Protein AF-A0A7W7HJD4-F1 (afdb_monomer_lite)

pLDDT: mean 89.68, std 13.96, range [39.72, 98.62]

Sequence (138 aa):
MVTGLVLDGAGFEVLVGGKPVGARRPLGAADVELLQGVAAEYVDAVHSDADDAVFVALGRKLFAWIGGDQVQFRTPLVFEVRTSASPSAAEWAVLRAPWEILGDQHGFLAADELRRFEVVRRLGHRTTRRHSTTSASG

Radius of gyration: 16.38 Å; chains: 1; bounding box: 42×34×59 Å

Organism: NCBI:txid113568

Secondary structure (DSSP, 8-state):
--EEEEEETTEEEEEETTEE-SS-B---HHHHHHHHHHHHHHHHHHHTT--HHHHHHHHHHHHHHHTGGG--PPSS-EEEEE--SS--HHHHHHHHS-GGG-EETTEEGGG-GGG--EEEEE----------------

Foldseek 3Di:
DAAAWEDEPQAIFGDAPNHTQDDGDGLDPVNLVLLVVLLVQVVVCVVVVHDLVSLQVSLASVCVVNPHPSRDHDAQDEHELEYEQDDDSSSVSVLSRPNQQNHHPVGRPVVPVRNVYHYHYYYHDPPPPPDPPPDDDD

Structure (mmCIF, N/CA/C/O backbone):
data_AF-A0A7W7HJD4-F1
#
_entry.id   AF-A0A7W7HJD4-F1
#
loop_
_atom_site.group_PDB
_atom_site.id
_atom_site.type_symbol
_atom_site.label_atom_id
_atom_site.label_alt_id
_atom_site.label_comp_id
_atom_site.label_asym_id
_atom_site.label_entity_id
_atom_site.label_seq_id
_atom_site.pdbx_PDB_ins_code
_atom_site.Cartn_x
_atom_site.Cartn_y
_atom_site.Cartn_z
_atom_site.occupancy
_atom_site.B_iso_or_equiv
_atom_site.auth_seq_id
_atom_site.auth_comp_id
_atom_site.auth_asym_id
_atom_site.auth_atom_id
_atom_site.pdbx_PDB_model_num
ATOM 1 N N . MET A 1 1 ? -0.836 -13.624 14.630 1.00 77.50 1 MET A N 1
ATOM 2 C CA . MET A 1 1 ? -0.663 -12.219 15.075 1.00 77.50 1 MET A CA 1
ATOM 3 C C . MET A 1 1 ? -0.466 -11.372 13.828 1.00 77.50 1 MET A C 1
ATOM 5 O O . MET A 1 1 ? 0.092 -11.901 12.881 1.00 77.50 1 MET A O 1
ATOM 9 N N . VAL A 1 2 ? -0.958 -10.132 13.791 1.00 86.62 2 VAL A N 1
ATOM 10 C CA . VAL A 1 2 ? -1.035 -9.334 12.549 1.00 86.62 2 VAL A CA 1
ATOM 11 C C . VAL A 1 2 ? 0.263 -8.582 12.294 1.00 86.62 2 VAL A C 1
ATOM 13 O O . VAL A 1 2 ? 0.724 -7.868 13.180 1.00 86.62 2 VAL A O 1
ATOM 16 N N . THR A 1 3 ? 0.805 -8.676 11.088 1.00 93.94 3 THR A N 1
ATOM 17 C CA . THR A 1 3 ? 1.812 -7.736 10.590 1.00 93.94 3 THR A CA 1
ATOM 18 C C . THR A 1 3 ? 1.235 -7.065 9.352 1.00 93.94 3 THR A C 1
ATOM 20 O O . THR A 1 3 ? 0.757 -7.772 8.478 1.00 93.94 3 THR A O 1
ATOM 23 N N . GLY A 1 4 ? 1.204 -5.736 9.288 1.00 95.75 4 GLY A N 1
ATOM 24 C CA . GLY A 1 4 ? 0.602 -5.005 8.169 1.00 95.75 4 GLY A CA 1
ATOM 25 C C . GLY A 1 4 ? -0.192 -3.778 8.601 1.00 95.75 4 GLY A C 1
ATOM 26 O O . GLY A 1 4 ? 0.189 -3.100 9.553 1.00 95.75 4 GLY A O 1
ATOM 27 N N . LEU A 1 5 ? -1.283 -3.484 7.899 1.00 96.69 5 LEU A N 1
ATOM 28 C CA . LEU A 1 5 ? -2.098 -2.285 8.073 1.00 96.69 5 LEU A CA 1
ATOM 29 C C . LEU A 1 5 ? -3.467 -2.626 8.661 1.00 96.69 5 LEU A C 1
ATOM 31 O O . LEU A 1 5 ? -4.151 -3.539 8.194 1.00 96.69 5 LEU A O 1
ATOM 35 N N . VAL A 1 6 ? -3.899 -1.847 9.649 1.00 95.88 6 VAL A N 1
ATOM 36 C CA . VAL A 1 6 ? -5.283 -1.856 10.137 1.00 95.88 6 VAL A CA 1
ATOM 37 C C . VAL A 1 6 ? -5.885 -0.479 9.907 1.00 95.88 6 VAL A C 1
ATOM 39 O O . VAL A 1 6 ? -5.359 0.514 10.405 1.00 95.88 6 VAL A O 1
ATOM 42 N N . LEU A 1 7 ? -6.967 -0.442 9.133 1.00 95.00 7 LEU A N 1
ATOM 43 C CA . LEU A 1 7 ? -7.649 0.763 8.678 1.00 95.00 7 LEU A CA 1
ATOM 44 C C . LEU A 1 7 ? -9.011 0.913 9.354 1.00 95.00 7 LEU A C 1
ATOM 46 O O . LEU A 1 7 ? -9.712 -0.077 9.595 1.00 95.00 7 LEU A O 1
ATOM 50 N N . ASP A 1 8 ? -9.402 2.162 9.579 1.00 87.50 8 ASP A N 1
ATOM 51 C CA . ASP A 1 8 ? -10.791 2.547 9.799 1.00 87.50 8 ASP A CA 1
ATOM 52 C C . ASP A 1 8 ? -11.063 3.985 9.341 1.00 87.50 8 ASP A C 1
ATOM 54 O O . ASP A 1 8 ? -10.179 4.682 8.843 1.00 87.50 8 ASP A O 1
ATOM 58 N N . GLY A 1 9 ? -12.294 4.456 9.557 1.00 80.50 9 GLY A N 1
ATOM 59 C CA . GLY A 1 9 ? -12.729 5.795 9.157 1.00 80.50 9 GLY A CA 1
ATOM 60 C C . GLY A 1 9 ? -11.954 6.973 9.771 1.00 80.50 9 GLY A C 1
ATOM 61 O O . GLY A 1 9 ? -12.179 8.101 9.347 1.00 80.50 9 GLY A O 1
ATOM 62 N N . ALA A 1 10 ? -11.064 6.755 10.745 1.00 84.25 10 ALA A N 1
ATOM 63 C CA . ALA A 1 10 ? -10.200 7.785 11.325 1.00 84.25 10 ALA A CA 1
ATOM 64 C C . ALA A 1 10 ? -8.744 7.727 10.824 1.00 84.25 10 ALA A C 1
ATOM 66 O O . ALA A 1 10 ? -7.968 8.636 11.119 1.00 84.25 10 ALA A O 1
ATOM 67 N N . GLY A 1 11 ? -8.338 6.674 10.108 1.00 92.94 11 GLY A N 1
ATOM 68 C CA . GLY A 1 11 ? -6.974 6.524 9.600 1.00 92.94 11 GLY A CA 1
ATOM 69 C C . GLY A 1 11 ? -6.460 5.094 9.695 1.00 92.94 11 GLY A C 1
ATOM 70 O O . GLY A 1 11 ? -7.222 4.142 9.533 1.00 92.94 11 GLY A O 1
ATOM 71 N N . PHE A 1 12 ? -5.166 4.938 9.967 1.00 95.69 12 PHE A N 1
ATOM 72 C CA . PHE A 1 12 ? -4.527 3.630 9.984 1.00 95.69 12 PHE A CA 1
ATOM 73 C C . PHE A 1 12 ? -3.403 3.475 11.005 1.00 95.69 12 PHE A C 1
ATOM 75 O O . PHE A 1 12 ? -2.771 4.439 11.444 1.00 95.69 12 PHE A O 1
ATOM 82 N N . GLU A 1 13 ? -3.135 2.219 11.345 1.00 95.75 13 GLU A N 1
ATOM 83 C CA . GLU A 1 13 ? -2.003 1.789 12.159 1.00 95.75 13 GLU A CA 1
ATOM 84 C C . GLU A 1 13 ? -1.169 0.759 11.401 1.00 95.75 13 GLU A C 1
ATOM 86 O O . GLU A 1 13 ? -1.703 -0.091 10.684 1.00 95.75 13 GLU A O 1
ATOM 91 N N . VAL A 1 14 ? 0.146 0.818 11.606 1.00 96.31 14 VAL A N 1
ATOM 92 C CA . VAL A 1 14 ? 1.090 -0.197 11.139 1.00 96.31 14 VAL A CA 1
ATOM 93 C C . VAL A 1 14 ? 1.370 -1.127 12.307 1.00 96.31 14 VAL A C 1
ATOM 95 O O . VAL A 1 14 ? 1.804 -0.677 13.366 1.00 96.31 14 VAL A O 1
ATOM 98 N N . LEU A 1 15 ? 1.101 -2.417 12.138 1.00 95.12 15 LEU A N 1
ATOM 99 C CA . LEU A 1 15 ? 1.322 -3.430 13.164 1.00 95.12 15 LEU A CA 1
ATOM 100 C C . LEU A 1 15 ? 2.481 -4.347 12.774 1.00 95.12 15 LEU A C 1
ATOM 102 O O . LEU A 1 15 ? 2.582 -4.771 11.625 1.00 95.12 15 LEU A O 1
ATOM 106 N N . VAL A 1 16 ? 3.302 -4.730 13.751 1.00 93.06 16 VAL A N 1
ATOM 107 C CA . VAL A 1 16 ? 4.290 -5.813 13.634 1.00 93.06 16 VAL A CA 1
ATOM 108 C C . VAL A 1 16 ? 4.051 -6.804 14.765 1.00 93.06 16 VAL A C 1
ATOM 110 O O . VAL A 1 16 ? 4.134 -6.459 15.946 1.00 93.06 16 VAL A O 1
ATOM 113 N N . GLY A 1 17 ? 3.700 -8.047 14.425 1.00 91.38 17 GLY A N 1
ATOM 114 C CA . GLY A 1 17 ? 3.369 -9.064 15.429 1.00 91.38 17 GLY A CA 1
ATOM 115 C C . GLY A 1 17 ? 2.207 -8.660 16.352 1.00 91.38 17 GLY A C 1
ATOM 116 O O . GLY A 1 17 ? 2.175 -9.046 17.516 1.00 91.38 17 GLY A O 1
ATOM 117 N N . GLY A 1 18 ? 1.260 -7.868 15.846 1.00 91.06 18 GLY A N 1
ATOM 118 C CA . GLY A 1 18 ? 0.094 -7.353 16.563 1.00 91.06 18 GLY A CA 1
ATOM 119 C C . GLY A 1 18 ? 0.355 -6.104 17.405 1.00 91.06 18 GLY A C 1
ATOM 120 O O . GLY A 1 18 ? -0.563 -5.655 18.086 1.00 91.06 18 GLY A O 1
ATOM 121 N N . LYS A 1 19 ? 1.571 -5.546 17.380 1.00 92.44 19 LYS A N 1
ATOM 122 C CA . LYS A 1 19 ? 1.934 -4.339 18.132 1.00 92.44 19 LYS A CA 1
ATOM 123 C C . LYS A 1 19 ? 2.050 -3.131 17.198 1.00 92.44 19 LYS A C 1
ATOM 125 O O . LYS A 1 19 ? 2.696 -3.279 16.160 1.00 92.44 19 LYS A O 1
ATOM 130 N N . PRO A 1 20 ? 1.480 -1.966 17.552 1.00 93.00 20 PRO A N 1
ATOM 131 C CA . PRO A 1 20 ? 1.658 -0.744 16.777 1.00 93.00 20 PRO A CA 1
ATOM 132 C C . PRO A 1 20 ? 3.125 -0.335 16.674 1.00 93.00 20 PRO A C 1
ATOM 134 O O . PRO A 1 20 ? 3.861 -0.375 17.663 1.00 93.00 20 PRO A O 1
ATOM 137 N N . VAL A 1 21 ? 3.528 0.074 15.476 1.00 92.88 21 VAL A N 1
ATOM 138 C CA . VAL A 1 21 ? 4.803 0.731 15.200 1.00 92.88 21 VAL A CA 1
ATOM 139 C C . VAL A 1 21 ? 4.516 2.212 14.988 1.00 92.88 21 VAL A C 1
ATOM 141 O O . VAL A 1 21 ? 3.947 2.609 13.973 1.00 92.88 21 VAL A O 1
ATOM 144 N N . GLY A 1 22 ? 4.893 3.026 15.972 1.00 89.94 22 GLY A N 1
ATOM 145 C CA . GLY A 1 22 ? 4.599 4.456 15.976 1.00 89.94 22 GLY A CA 1
ATOM 146 C C . GLY A 1 22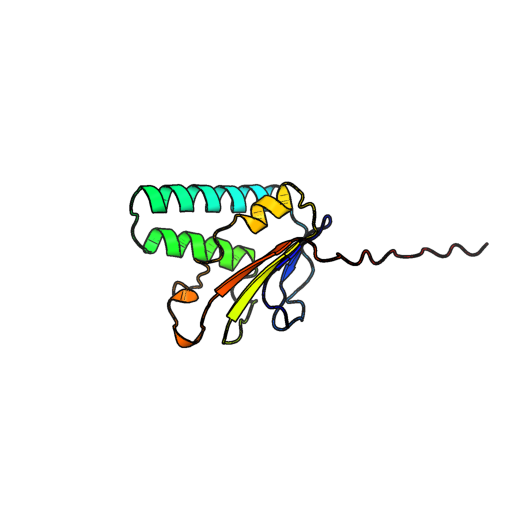 ? 3.142 4.785 16.317 1.00 89.94 22 GLY A C 1
ATOM 147 O O . GLY A 1 22 ? 2.380 3.948 16.804 1.00 89.94 22 GLY A O 1
ATOM 148 N N . ALA A 1 23 ? 2.779 6.050 16.106 1.00 91.12 23 ALA A N 1
ATOM 149 C CA . ALA A 1 23 ? 1.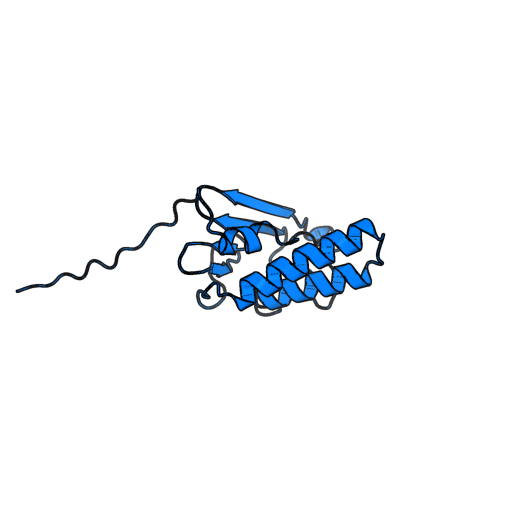427 6.539 16.335 1.00 91.12 23 ALA A CA 1
ATOM 150 C C . ALA A 1 23 ? 0.503 6.196 15.160 1.00 91.12 23 ALA A C 1
ATOM 152 O O . ALA A 1 23 ? 0.936 6.097 14.009 1.00 91.12 23 ALA A O 1
ATOM 153 N N . ARG A 1 24 ? -0.796 6.096 15.453 1.00 93.88 24 ARG A N 1
ATOM 154 C CA . ARG A 1 24 ? -1.841 6.079 14.430 1.00 93.88 24 ARG A CA 1
ATOM 155 C C . ARG A 1 24 ? -1.703 7.300 13.520 1.00 93.88 24 ARG A C 1
ATOM 157 O O . ARG A 1 24 ? -1.538 8.416 14.013 1.00 93.88 24 ARG A O 1
ATOM 164 N N . ARG A 1 25 ? -1.829 7.091 12.210 1.00 95.12 25 ARG A N 1
ATOM 165 C CA . ARG A 1 25 ? -1.765 8.159 11.208 1.00 95.12 25 ARG A CA 1
ATOM 166 C C . ARG A 1 25 ? -3.137 8.403 10.583 1.00 95.12 25 ARG A C 1
ATOM 168 O O . ARG A 1 25 ? -3.846 7.433 10.310 1.00 95.12 25 ARG A O 1
ATOM 175 N N . PRO A 1 26 ? -3.541 9.667 10.370 1.00 95.44 26 PRO A N 1
ATOM 176 C CA . PRO A 1 26 ? -4.718 9.956 9.561 1.00 95.44 26 PRO A CA 1
ATOM 177 C C . PRO A 1 26 ? -4.481 9.474 8.125 1.00 95.44 26 PRO A C 1
ATOM 179 O O . PRO A 1 26 ? -3.342 9.430 7.669 1.00 95.44 26 PRO A O 1
ATOM 182 N N . LEU A 1 27 ? -5.558 9.114 7.427 1.00 94.75 27 LEU A N 1
ATOM 183 C CA . LEU A 1 27 ? -5.511 8.780 6.005 1.00 94.75 27 LEU A CA 1
ATOM 184 C C . LEU A 1 27 ? -6.075 9.967 5.214 1.00 94.75 27 LEU A C 1
ATOM 186 O O . LEU A 1 27 ? -7.292 10.127 5.112 1.00 94.75 27 LEU A O 1
ATOM 190 N N . GLY A 1 28 ? -5.185 10.848 4.756 1.00 95.00 28 GLY A N 1
ATOM 191 C CA . GLY A 1 28 ? -5.532 12.118 4.121 1.00 95.00 28 GLY A CA 1
ATOM 192 C C . GLY A 1 28 ? -5.592 12.053 2.594 1.00 95.00 28 GLY A C 1
ATOM 193 O O . GLY A 1 28 ? -5.255 11.048 1.975 1.00 95.00 28 GLY A O 1
ATOM 194 N N . ALA A 1 29 ? -5.989 13.164 1.967 1.00 96.06 29 ALA A N 1
ATOM 195 C CA . ALA A 1 29 ? -6.103 13.256 0.508 1.00 96.06 29 ALA A CA 1
ATOM 196 C C . ALA A 1 29 ? -4.772 12.985 -0.218 1.00 96.06 29 ALA A C 1
ATOM 198 O O . ALA A 1 29 ? -4.766 12.267 -1.211 1.00 96.06 29 ALA A O 1
ATOM 199 N N . ALA A 1 30 ? -3.652 13.487 0.314 1.00 96.62 30 ALA A N 1
ATOM 200 C CA . ALA A 1 30 ? -2.324 13.250 -0.257 1.00 96.62 30 ALA A CA 1
ATOM 201 C C . ALA A 1 30 ? -1.915 11.766 -0.205 1.00 96.62 30 ALA A C 1
ATOM 203 O O . ALA A 1 30 ? -1.286 11.269 -1.135 1.00 96.62 30 ALA A O 1
ATOM 204 N N . ASP A 1 31 ? -2.307 11.040 0.849 1.00 97.50 31 ASP A N 1
ATOM 205 C CA . ASP A 1 31 ? -2.076 9.594 0.934 1.00 97.50 31 ASP A CA 1
ATOM 206 C C . ASP A 1 31 ? -2.881 8.855 -0.135 1.00 97.50 31 ASP A C 1
ATOM 208 O O . ASP A 1 31 ? -2.367 7.965 -0.807 1.00 97.50 31 ASP A O 1
ATOM 212 N N . VAL A 1 32 ? -4.147 9.242 -0.314 1.00 97.75 32 VAL A N 1
ATOM 213 C CA . VAL A 1 32 ? -5.030 8.654 -1.327 1.00 97.75 32 VAL A CA 1
ATOM 214 C C . VAL A 1 32 ? -4.489 8.899 -2.732 1.00 97.75 32 VAL A C 1
ATOM 216 O O . VAL A 1 32 ? -4.422 7.955 -3.515 1.00 97.75 32 VAL A O 1
ATOM 219 N N . GLU A 1 33 ? -4.075 10.129 -3.033 1.00 98.38 33 GLU A N 1
ATOM 220 C CA . GLU A 1 33 ? -3.481 10.499 -4.320 1.00 98.38 33 GLU A CA 1
ATOM 221 C C . GLU A 1 33 ? -2.208 9.693 -4.597 1.00 98.38 33 GLU A C 1
ATOM 223 O O . GLU A 1 33 ? -2.087 9.086 -5.660 1.00 98.38 33 GLU A O 1
ATOM 228 N N . LEU A 1 34 ? -1.305 9.596 -3.616 1.00 98.44 34 LEU A N 1
ATOM 229 C CA . LEU A 1 34 ? -0.088 8.795 -3.733 1.00 98.44 34 LEU A CA 1
ATOM 230 C C . LEU A 1 34 ? -0.405 7.324 -4.012 1.00 98.44 34 LEU A C 1
ATOM 232 O O . LEU A 1 34 ? 0.165 6.735 -4.928 1.00 98.44 34 LEU A O 1
ATOM 236 N N . LEU A 1 35 ? -1.306 6.716 -3.238 1.00 98.62 35 LEU A N 1
ATOM 237 C CA . LEU A 1 35 ? -1.623 5.290 -3.359 1.00 98.62 35 LEU A CA 1
ATOM 238 C C . LEU A 1 35 ? -2.332 4.969 -4.679 1.00 98.62 35 LEU A C 1
ATOM 240 O O . LEU A 1 35 ? -2.052 3.938 -5.291 1.00 98.62 35 LEU A O 1
ATOM 244 N N . GLN A 1 36 ? -3.220 5.852 -5.140 1.00 98.50 36 GLN A N 1
ATOM 245 C CA . GLN A 1 36 ? -3.863 5.724 -6.448 1.00 98.50 36 GLN A CA 1
ATOM 246 C C . GLN A 1 36 ? -2.863 5.912 -7.590 1.00 98.50 36 GLN A C 1
ATOM 248 O O . GLN A 1 36 ? -2.891 5.130 -8.538 1.00 98.50 36 GLN A O 1
ATOM 253 N N . GLY A 1 37 ? -1.960 6.890 -7.477 1.00 98.50 37 GLY A N 1
ATOM 254 C CA . GLY A 1 37 ? -0.886 7.118 -8.441 1.00 98.50 37 GLY A CA 1
ATOM 255 C C . GLY A 1 37 ? 0.035 5.907 -8.560 1.00 98.50 37 GLY A C 1
ATOM 256 O O . GLY A 1 37 ? 0.247 5.406 -9.657 1.00 98.50 37 GLY A O 1
ATOM 257 N N . VAL A 1 38 ? 0.484 5.347 -7.432 1.00 98.62 38 VAL A N 1
ATOM 258 C CA . VAL A 1 38 ? 1.296 4.120 -7.426 1.00 98.62 38 VAL A CA 1
ATOM 259 C C . VAL A 1 38 ? 0.547 2.940 -8.047 1.00 98.62 38 VAL A C 1
ATOM 261 O O . VAL A 1 38 ? 1.143 2.175 -8.799 1.00 98.62 38 VAL A O 1
ATOM 264 N N . ALA A 1 39 ? -0.746 2.773 -7.755 1.00 98.56 39 ALA A N 1
ATOM 265 C CA . ALA A 1 39 ? -1.535 1.693 -8.343 1.00 98.56 39 ALA A CA 1
ATOM 266 C C . ALA A 1 39 ? -1.684 1.845 -9.868 1.00 98.56 39 ALA A C 1
ATOM 268 O O . ALA A 1 39 ? -1.581 0.851 -10.582 1.00 98.56 39 ALA A O 1
ATOM 269 N N . ALA A 1 40 ? -1.888 3.066 -10.368 1.00 98.50 40 ALA A N 1
ATOM 270 C CA . ALA A 1 40 ? -1.928 3.347 -11.801 1.00 98.50 40 ALA A CA 1
ATOM 271 C C . ALA A 1 40 ? -0.563 3.111 -12.469 1.00 98.50 40 ALA A C 1
ATOM 273 O O . ALA A 1 40 ? -0.486 2.341 -13.421 1.00 98.50 40 ALA A O 1
ATOM 274 N N . GLU A 1 41 ? 0.517 3.675 -11.913 1.00 98.50 41 GLU A N 1
ATOM 275 C CA . GLU A 1 41 ? 1.888 3.479 -12.413 1.00 98.50 41 GLU A CA 1
ATOM 276 C C . GLU A 1 41 ? 2.269 1.989 -12.450 1.00 98.50 41 GLU A C 1
ATOM 278 O O . GLU A 1 41 ? 2.915 1.537 -13.392 1.00 98.50 41 GLU A O 1
ATOM 283 N N . TYR A 1 42 ? 1.843 1.203 -11.454 1.00 98.56 42 TYR A N 1
ATOM 284 C CA . TYR A 1 42 ? 2.045 -0.247 -11.437 1.00 98.56 42 TYR A CA 1
ATOM 285 C C . TYR A 1 42 ? 1.320 -0.944 -12.589 1.00 98.56 42 TYR A C 1
ATOM 287 O O . TYR A 1 42 ? 1.906 -1.783 -13.268 1.00 98.56 42 TYR A O 1
ATOM 295 N N . VAL A 1 43 ? 0.051 -0.602 -12.820 1.00 98.38 43 VAL A N 1
ATOM 296 C CA . VAL A 1 43 ? -0.737 -1.179 -13.914 1.00 98.38 43 VAL A CA 1
ATOM 297 C C . VAL A 1 43 ? -0.094 -0.853 -15.261 1.00 98.38 43 VAL A C 1
ATOM 299 O O . VAL A 1 43 ? 0.048 -1.753 -16.086 1.00 98.38 43 VAL A O 1
ATOM 302 N N . ASP A 1 44 ? 0.340 0.386 -15.477 1.00 98.50 44 ASP A N 1
ATOM 303 C CA . ASP A 1 44 ? 1.003 0.792 -16.719 1.00 98.50 44 ASP A CA 1
ATOM 304 C C . ASP A 1 44 ? 2.341 0.063 -16.912 1.00 98.50 44 ASP A C 1
ATOM 306 O O . ASP A 1 44 ? 2.623 -0.436 -18.004 1.00 98.50 44 ASP A O 1
ATOM 310 N N . ALA A 1 45 ? 3.137 -0.070 -15.847 1.00 98.38 45 ALA A N 1
ATOM 311 C CA . ALA A 1 45 ? 4.392 -0.821 -15.856 1.00 98.38 45 ALA A CA 1
ATOM 312 C C . ALA A 1 45 ? 4.181 -2.298 -16.231 1.00 98.38 45 ALA A C 1
ATOM 314 O O . ALA A 1 45 ? 4.923 -2.835 -17.049 1.00 98.38 45 ALA A O 1
ATOM 315 N N . VAL A 1 46 ? 3.134 -2.944 -15.701 1.00 97.88 46 VAL A N 1
ATOM 316 C CA . VAL A 1 46 ? 2.782 -4.328 -16.068 1.00 97.88 46 VAL A CA 1
ATOM 317 C C . VAL A 1 46 ? 2.382 -4.423 -17.539 1.00 97.88 46 VAL A C 1
ATOM 319 O O . VAL A 1 46 ? 2.838 -5.319 -18.242 1.00 97.88 46 VAL A O 1
ATOM 322 N N . HIS A 1 47 ? 1.543 -3.508 -18.028 1.00 98.25 47 HIS A N 1
ATOM 323 C CA . HIS A 1 47 ? 1.084 -3.540 -19.421 1.00 98.25 47 HIS A CA 1
ATOM 324 C C . HIS A 1 47 ? 2.188 -3.237 -20.438 1.00 98.25 47 HIS A C 1
ATOM 326 O O . HIS A 1 47 ? 2.071 -3.639 -21.595 1.00 98.25 47 HIS A O 1
ATOM 332 N N . SER A 1 48 ? 3.227 -2.514 -20.024 1.00 97.75 48 SER A N 1
ATOM 333 C CA . SER A 1 48 ? 4.362 -2.148 -20.872 1.00 97.75 48 SER A CA 1
ATOM 334 C C . SER A 1 48 ? 5.559 -3.091 -20.755 1.00 97.75 48 SER A C 1
ATOM 336 O O . SER A 1 48 ? 6.547 -2.851 -21.443 1.00 97.75 48 SER A O 1
ATOM 338 N N . ASP A 1 49 ? 5.464 -4.150 -19.939 1.00 97.06 49 ASP A N 1
ATOM 339 C CA . ASP A 1 49 ? 6.576 -5.067 -19.641 1.00 97.06 49 ASP A CA 1
ATOM 340 C C . ASP A 1 49 ? 7.828 -4.307 -19.169 1.00 97.06 49 ASP A C 1
ATOM 342 O O . ASP A 1 49 ? 8.935 -4.483 -19.673 1.00 97.06 49 ASP A O 1
ATOM 346 N N . ALA A 1 50 ? 7.623 -3.366 -18.244 1.00 97.75 50 ALA A N 1
ATOM 347 C CA . ALA A 1 50 ? 8.696 -2.525 -17.737 1.00 97.75 50 ALA A CA 1
ATOM 348 C C . ALA A 1 50 ? 9.731 -3.332 -16.936 1.00 97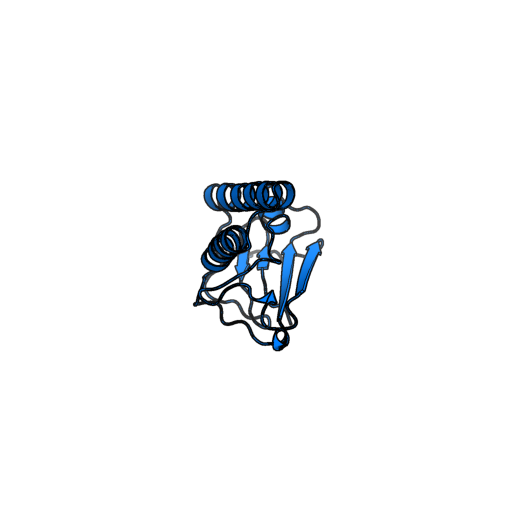.75 50 ALA A C 1
ATOM 350 O O . ALA A 1 50 ? 9.400 -4.298 -16.252 1.00 97.75 50 ALA A O 1
ATOM 351 N N . ASP A 1 51 ? 10.979 -2.865 -16.940 1.00 97.00 51 ASP A N 1
ATOM 352 C CA . ASP A 1 51 ? 12.049 -3.485 -16.160 1.00 97.00 51 ASP A CA 1
ATOM 353 C C . ASP A 1 51 ? 11.777 -3.433 -14.643 1.00 97.00 51 ASP A C 1
ATOM 355 O O . ASP A 1 51 ? 11.196 -2.475 -14.115 1.00 97.00 51 ASP A O 1
ATOM 359 N N . ASP A 1 52 ? 12.336 -4.401 -13.908 1.00 96.06 52 ASP A N 1
ATOM 360 C CA . ASP A 1 52 ? 12.248 -4.522 -12.442 1.00 96.06 52 ASP A CA 1
ATOM 361 C C . ASP A 1 52 ? 12.558 -3.222 -11.686 1.00 96.06 52 ASP A C 1
ATOM 363 O O . ASP A 1 52 ? 11.991 -2.961 -10.623 1.00 96.06 52 ASP A O 1
ATOM 367 N N . ALA A 1 53 ? 13.438 -2.371 -12.223 1.00 96.31 53 ALA A N 1
ATOM 368 C CA . ALA A 1 53 ? 13.803 -1.096 -11.612 1.00 96.31 53 ALA A CA 1
ATOM 369 C C . ALA A 1 53 ? 12.592 -0.168 -11.391 1.00 96.31 53 ALA A C 1
ATOM 371 O O . ALA A 1 53 ? 12.540 0.537 -10.377 1.00 96.31 53 ALA A O 1
ATOM 372 N N . VAL A 1 54 ? 11.607 -0.193 -12.296 1.00 97.81 54 VAL A N 1
ATOM 373 C CA . VAL A 1 54 ? 10.364 0.584 -12.170 1.00 97.81 54 VAL A CA 1
ATOM 374 C C . VAL A 1 54 ? 9.551 0.068 -10.987 1.00 97.81 54 VAL A C 1
ATOM 376 O O . VAL A 1 54 ? 9.171 0.836 -10.100 1.00 97.81 54 VAL A O 1
ATOM 379 N N . PHE A 1 55 ? 9.359 -1.246 -10.911 1.00 98.25 55 PHE A N 1
ATOM 380 C CA . PHE A 1 55 ? 8.638 -1.889 -9.819 1.00 98.25 55 PHE A CA 1
ATOM 381 C C . PHE A 1 55 ? 9.336 -1.691 -8.466 1.00 98.25 55 PHE A C 1
ATOM 383 O O . PHE A 1 55 ? 8.668 -1.392 -7.477 1.00 98.25 55 PHE A O 1
ATOM 390 N N . VAL A 1 56 ? 10.671 -1.767 -8.403 1.00 97.94 56 VAL A N 1
ATOM 391 C CA . VAL A 1 56 ? 11.437 -1.480 -7.175 1.00 97.94 56 VAL A CA 1
ATOM 392 C C . VAL A 1 56 ? 11.218 -0.037 -6.721 1.00 97.94 56 VAL A C 1
ATOM 394 O O . VAL A 1 56 ? 11.051 0.215 -5.525 1.00 97.94 56 VAL A O 1
ATOM 397 N N . ALA A 1 57 ? 11.185 0.925 -7.647 1.00 98.00 57 ALA A N 1
ATOM 398 C CA . ALA A 1 57 ? 10.922 2.319 -7.306 1.00 98.00 57 ALA A CA 1
ATOM 399 C C . ALA A 1 57 ? 9.518 2.504 -6.700 1.00 98.00 57 ALA A C 1
ATOM 401 O O . ALA A 1 57 ? 9.378 3.173 -5.674 1.00 98.00 57 ALA A O 1
ATOM 402 N N . LEU A 1 58 ? 8.494 1.867 -7.274 1.00 98.44 58 LEU A N 1
ATOM 403 C CA . LEU A 1 58 ? 7.131 1.862 -6.727 1.00 98.44 58 LEU A CA 1
ATOM 404 C C . LEU A 1 58 ? 7.064 1.183 -5.351 1.00 98.44 58 LEU A C 1
ATOM 406 O O . LEU A 1 58 ? 6.473 1.721 -4.412 1.00 98.44 58 LEU A O 1
ATOM 410 N N . GLY A 1 59 ? 7.740 0.045 -5.202 1.00 98.06 59 GLY A N 1
ATOM 411 C CA . GLY A 1 59 ? 7.867 -0.684 -3.945 1.00 98.06 59 GLY A CA 1
ATOM 412 C C . GLY A 1 59 ? 8.453 0.158 -2.820 1.00 98.06 59 GLY A C 1
ATOM 413 O O . GLY A 1 59 ? 7.937 0.154 -1.701 1.00 98.06 59 GLY A O 1
ATOM 414 N N . ARG A 1 60 ? 9.483 0.950 -3.136 1.00 97.88 60 ARG A N 1
ATOM 415 C CA . ARG A 1 60 ? 10.114 1.890 -2.202 1.00 97.88 60 ARG A CA 1
ATOM 416 C C . ARG A 1 60 ? 9.204 3.053 -1.832 1.00 97.88 60 ARG A C 1
ATOM 418 O O . ARG A 1 60 ? 9.194 3.441 -0.665 1.00 97.88 60 ARG A O 1
ATOM 425 N N . LYS A 1 61 ? 8.408 3.582 -2.774 1.00 98.19 61 LYS A N 1
ATOM 426 C CA . LYS A 1 61 ? 7.372 4.589 -2.461 1.00 98.19 61 LYS A CA 1
ATOM 427 C C . LYS A 1 61 ? 6.401 4.038 -1.404 1.00 98.19 61 LYS A C 1
ATOM 429 O O . LYS A 1 61 ? 6.130 4.714 -0.412 1.00 98.19 61 LYS A O 1
ATOM 434 N N . LEU A 1 62 ? 5.940 2.794 -1.567 1.00 98.38 62 LEU A N 1
ATOM 435 C CA . LEU A 1 62 ? 5.042 2.132 -0.611 1.00 98.38 62 LEU A CA 1
ATOM 436 C C . LEU A 1 62 ? 5.723 1.840 0.732 1.00 98.38 62 LEU A C 1
ATOM 438 O O . LEU A 1 62 ? 5.127 2.073 1.784 1.00 98.38 62 LEU A O 1
ATOM 442 N N . PHE A 1 63 ? 6.971 1.368 0.711 1.00 96.94 63 PHE A N 1
ATOM 443 C CA . PHE A 1 63 ? 7.738 1.080 1.923 1.00 96.94 63 PHE A CA 1
ATOM 444 C C . PHE A 1 63 ? 7.984 2.348 2.747 1.00 96.94 63 PHE A C 1
ATOM 446 O O . PHE A 1 63 ? 7.735 2.367 3.952 1.00 96.94 63 PHE A O 1
ATOM 453 N N . ALA A 1 64 ? 8.370 3.447 2.097 1.00 96.44 64 ALA A N 1
ATOM 454 C CA . ALA A 1 64 ? 8.483 4.749 2.743 1.00 96.44 64 ALA A CA 1
ATOM 455 C C . ALA A 1 64 ? 7.134 5.209 3.319 1.00 96.44 64 ALA A C 1
ATOM 457 O O . ALA A 1 64 ? 7.073 5.648 4.470 1.00 96.44 64 ALA A O 1
ATOM 458 N N . TRP A 1 65 ? 6.039 5.040 2.567 1.00 96.94 65 TRP A N 1
ATOM 459 C CA . TRP A 1 65 ? 4.702 5.424 3.021 1.00 96.94 65 TRP A CA 1
ATOM 460 C C . TRP A 1 65 ? 4.279 4.689 4.299 1.00 96.94 65 TRP A C 1
ATOM 462 O O . TRP A 1 65 ? 3.724 5.315 5.201 1.00 96.94 65 TRP A O 1
ATOM 472 N N . ILE A 1 66 ? 4.593 3.399 4.465 1.00 95.19 66 ILE A N 1
ATOM 473 C CA . ILE A 1 66 ? 4.270 2.658 5.701 1.00 95.19 66 ILE A CA 1
ATOM 474 C C . ILE A 1 66 ? 5.202 2.971 6.887 1.00 95.19 66 ILE A C 1
ATOM 476 O O . ILE A 1 66 ? 4.915 2.533 7.995 1.00 95.19 66 ILE A O 1
ATOM 480 N N . GLY A 1 67 ? 6.253 3.772 6.706 1.00 92.50 67 GLY A N 1
ATOM 481 C CA . GLY A 1 67 ? 7.180 4.175 7.774 1.00 92.50 67 GLY A CA 1
ATOM 482 C C . GLY A 1 67 ? 8.641 3.798 7.523 1.00 92.50 67 GLY A C 1
ATOM 483 O O . GLY A 1 67 ? 9.495 4.112 8.353 1.00 92.50 67 GLY A O 1
ATOM 484 N N . GLY A 1 68 ? 8.935 3.155 6.391 1.00 91.44 68 GLY A N 1
ATOM 485 C CA . GLY A 1 68 ? 10.287 2.800 5.973 1.00 91.44 68 GLY A CA 1
ATOM 486 C C . GLY A 1 68 ? 11.015 1.945 7.009 1.00 91.44 68 GLY A C 1
ATOM 487 O O . GLY A 1 68 ? 10.434 1.046 7.616 1.00 91.44 68 GLY A O 1
ATOM 488 N N . ASP A 1 69 ? 12.277 2.287 7.264 1.00 86.25 69 ASP A N 1
ATOM 489 C CA . ASP A 1 69 ? 13.180 1.535 8.149 1.00 86.25 69 ASP A CA 1
ATOM 490 C C . ASP A 1 69 ? 12.746 1.498 9.623 1.00 86.25 69 ASP A C 1
ATOM 492 O O . ASP A 1 69 ? 13.272 0.713 10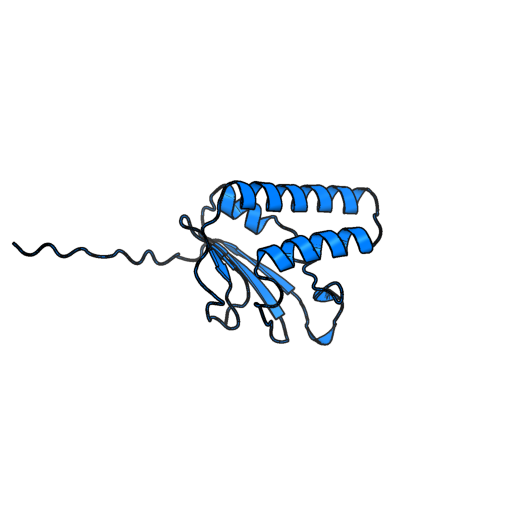.413 1.00 86.25 69 ASP A O 1
ATOM 496 N N . GLN A 1 70 ? 11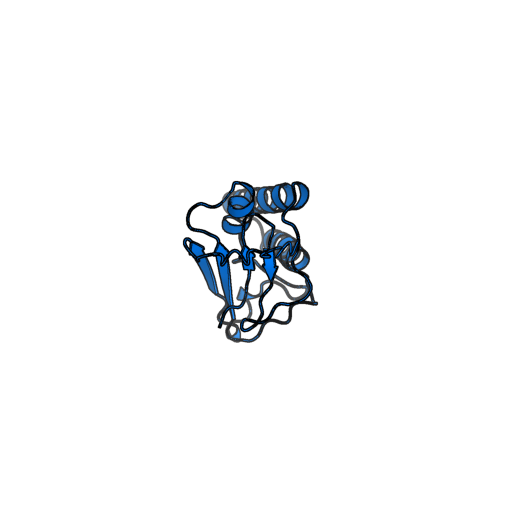.764 2.317 10.016 1.00 84.62 70 GLN A N 1
ATOM 497 C CA . GLN A 1 70 ? 11.159 2.225 11.347 1.00 84.62 70 GLN A CA 1
ATOM 498 C C . GLN A 1 70 ? 10.335 0.937 11.512 1.00 84.62 70 GLN A C 1
ATOM 500 O O . GLN A 1 70 ? 10.070 0.504 12.635 1.00 84.62 70 GLN A O 1
ATOM 505 N N . VAL A 1 71 ? 9.931 0.307 10.404 1.00 85.88 71 VAL A N 1
ATOM 506 C CA . VAL A 1 71 ? 9.127 -0.914 10.392 1.00 85.88 71 VAL A CA 1
ATOM 507 C C . VAL A 1 71 ? 10.030 -2.129 10.195 1.00 85.88 71 VAL A C 1
ATOM 509 O O . VAL A 1 71 ? 10.380 -2.512 9.083 1.00 85.88 71 VAL A O 1
ATOM 512 N N . GLN A 1 72 ? 10.379 -2.786 11.298 1.00 87.19 72 GLN A N 1
ATOM 513 C CA . GLN A 1 72 ? 11.179 -4.010 11.257 1.00 87.19 72 GLN A CA 1
ATOM 514 C C . GLN A 1 72 ? 10.287 -5.244 11.132 1.00 87.19 72 GLN A C 1
ATOM 516 O O . GLN A 1 72 ? 9.742 -5.751 12.117 1.00 87.19 72 GLN A O 1
ATOM 521 N N . PHE A 1 73 ? 10.142 -5.746 9.909 1.00 86.75 73 PHE A N 1
ATOM 522 C CA . PHE A 1 73 ? 9.411 -6.982 9.663 1.00 86.75 73 PHE A CA 1
ATOM 523 C C . PHE A 1 73 ? 10.174 -8.212 10.156 1.00 86.75 73 PHE A C 1
ATOM 525 O O . PHE A 1 73 ? 11.398 -8.293 10.088 1.00 86.75 73 PHE A O 1
ATOM 532 N N . ARG A 1 74 ? 9.417 -9.198 10.641 1.00 84.94 74 ARG A N 1
ATOM 533 C CA . ARG A 1 74 ? 9.936 -10.516 11.014 1.00 84.94 74 ARG A CA 1
ATOM 534 C C . ARG A 1 74 ? 9.643 -11.517 9.907 1.00 84.94 74 ARG A C 1
ATOM 536 O O . ARG A 1 74 ? 8.645 -11.375 9.207 1.00 84.94 74 ARG A O 1
ATOM 543 N N . THR A 1 75 ? 10.486 -12.535 9.798 1.00 84.19 75 THR A N 1
ATOM 544 C CA . THR A 1 75 ? 10.294 -13.664 8.888 1.00 84.19 75 THR A CA 1
ATOM 545 C C . THR A 1 75 ? 9.654 -14.851 9.626 1.00 84.19 75 THR A C 1
ATOM 547 O O . THR A 1 75 ? 9.988 -15.087 10.793 1.00 84.19 75 THR A O 1
ATOM 550 N N . PRO A 1 76 ? 8.726 -15.602 8.997 1.00 86.38 76 PRO A N 1
ATOM 551 C CA . PRO A 1 76 ? 8.072 -15.309 7.716 1.00 86.38 76 PRO A CA 1
ATOM 552 C C . PRO A 1 76 ? 7.106 -14.111 7.806 1.00 86.38 76 PRO A C 1
ATOM 554 O O . PRO A 1 76 ? 6.572 -13.818 8.880 1.00 86.38 76 PRO A O 1
ATOM 557 N N . LEU A 1 77 ? 6.870 -13.430 6.681 1.00 91.69 77 LEU A N 1
ATOM 558 C CA . LEU A 1 77 ? 6.091 -12.193 6.608 1.00 91.69 77 LEU A CA 1
ATOM 559 C C . LEU A 1 77 ? 4.792 -12.378 5.816 1.00 91.69 77 LEU A C 1
ATOM 561 O O . LEU A 1 77 ? 4.782 -12.304 4.594 1.00 91.69 77 LEU A O 1
ATOM 565 N N . VAL A 1 78 ? 3.676 -12.502 6.534 1.00 94.94 78 VAL A N 1
ATOM 566 C CA . VAL A 1 78 ? 2.341 -12.279 5.963 1.00 94.94 78 VAL A CA 1
ATOM 567 C C . VAL A 1 78 ? 1.941 -10.838 6.265 1.00 94.94 78 VAL A C 1
ATOM 569 O O . VAL A 1 78 ? 1.722 -10.489 7.427 1.00 94.94 78 VAL A O 1
ATOM 572 N N . PHE A 1 79 ? 1.883 -10.000 5.234 1.00 96.50 79 PHE A N 1
ATOM 573 C CA . PHE A 1 79 ? 1.487 -8.602 5.316 1.00 96.50 79 PHE A CA 1
ATOM 574 C C . PHE A 1 79 ? -0.015 -8.460 5.085 1.00 96.50 79 PHE A C 1
ATOM 576 O O . PHE A 1 79 ? -0.534 -8.610 3.980 1.00 96.50 79 PHE A O 1
ATOM 583 N N . GLU A 1 80 ? -0.737 -8.191 6.162 1.00 96.50 80 GLU A N 1
ATOM 584 C CA . GLU A 1 80 ? -2.187 -8.104 6.154 1.00 96.50 80 GLU A CA 1
ATOM 585 C C . GLU A 1 80 ? -2.665 -6.655 6.046 1.00 96.50 80 GLU A C 1
ATOM 587 O O . GLU A 1 80 ? -2.336 -5.834 6.895 1.00 96.50 80 GLU A O 1
ATOM 592 N N . VAL A 1 81 ? -3.522 -6.353 5.073 1.00 97.38 81 VAL A N 1
ATOM 593 C CA . VAL A 1 81 ? -4.245 -5.078 4.974 1.00 97.38 81 VAL A CA 1
ATOM 594 C C . VAL A 1 81 ? -5.694 -5.314 5.377 1.00 97.38 81 VAL A C 1
ATOM 596 O O . VAL A 1 81 ? -6.443 -6.011 4.687 1.00 97.38 81 VAL A O 1
ATOM 599 N N . ARG A 1 82 ? -6.089 -4.774 6.532 1.00 95.94 82 ARG A N 1
ATOM 600 C CA . ARG A 1 82 ? -7.395 -5.014 7.154 1.00 95.94 82 ARG A CA 1
ATOM 601 C C . ARG A 1 82 ? -8.224 -3.740 7.215 1.00 95.94 82 ARG A C 1
ATOM 603 O O . ARG A 1 82 ? -7.720 -2.704 7.628 1.00 95.94 82 ARG A O 1
ATOM 610 N N . THR A 1 83 ? -9.509 -3.840 6.906 1.00 94.81 83 THR A N 1
ATOM 611 C CA . THR A 1 83 ? -10.479 -2.741 7.056 1.00 94.81 83 THR A CA 1
ATOM 612 C C . THR A 1 83 ? -11.862 -3.286 7.439 1.00 94.81 83 THR A C 1
ATOM 614 O O . THR A 1 83 ? -12.059 -4.496 7.618 1.00 94.81 83 THR A O 1
ATOM 617 N N . SER A 1 84 ? -12.818 -2.377 7.613 1.00 90.56 84 SER A N 1
ATOM 618 C CA . SER A 1 84 ? -14.226 -2.668 7.853 1.00 90.56 84 SER A CA 1
ATOM 619 C C . SER A 1 84 ? -14.881 -3.430 6.684 1.00 90.56 84 SER A C 1
ATOM 621 O O . SER A 1 84 ? -14.268 -3.709 5.655 1.00 90.56 84 SER A O 1
ATOM 623 N N . ALA A 1 85 ? -16.144 -3.838 6.849 1.00 90.56 85 ALA A N 1
ATOM 624 C CA . ALA A 1 85 ? -16.899 -4.528 5.792 1.00 90.56 85 ALA A CA 1
ATOM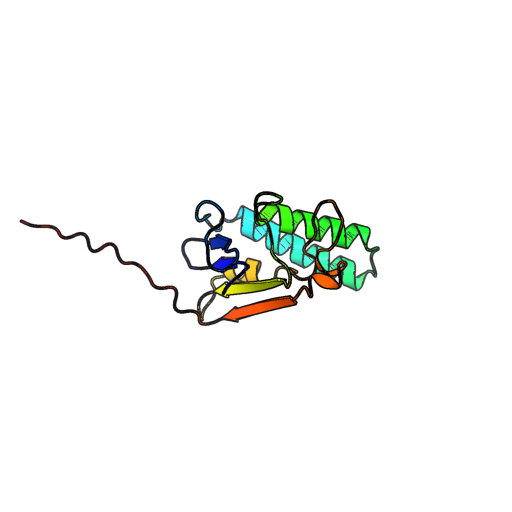 625 C C . ALA A 1 85 ? -17.273 -3.610 4.615 1.00 90.56 85 ALA A C 1
ATOM 627 O O . ALA A 1 85 ? -17.514 -4.101 3.516 1.00 90.56 85 ALA A O 1
ATOM 628 N N . SER A 1 86 ? -17.305 -2.297 4.851 1.00 91.56 86 SER A N 1
ATOM 629 C CA . SER A 1 86 ? -17.717 -1.286 3.878 1.00 91.56 86 SER A CA 1
ATOM 630 C C . SER A 1 86 ? -16.639 -0.205 3.799 1.00 91.56 86 SER A C 1
ATOM 632 O O . SER A 1 86 ? -16.797 0.844 4.428 1.00 91.56 86 SER A O 1
ATOM 634 N N . PRO A 1 87 ? -15.527 -0.456 3.081 1.00 93.56 87 PRO A N 1
ATOM 635 C CA . PRO A 1 87 ? -14.413 0.480 3.030 1.00 93.56 87 PRO A CA 1
ATOM 636 C C . PRO A 1 87 ? -14.828 1.801 2.379 1.00 93.56 87 PRO A C 1
ATOM 638 O O . PRO A 1 87 ? -15.516 1.825 1.353 1.00 93.56 87 PRO A O 1
ATOM 641 N N . SER A 1 88 ? -14.372 2.903 2.961 1.00 93.31 88 SER A N 1
ATOM 642 C CA . SER A 1 88 ? -14.404 4.231 2.353 1.00 93.31 88 SER A CA 1
ATOM 643 C C . SER A 1 88 ? -13.532 4.296 1.093 1.00 93.31 88 SER A C 1
ATOM 645 O O . SER A 1 88 ? -12.703 3.422 0.837 1.00 93.31 88 SER A O 1
ATOM 647 N N . ALA A 1 89 ? -13.676 5.362 0.300 1.00 94.06 89 ALA A N 1
ATOM 648 C CA . ALA A 1 89 ? -12.840 5.573 -0.886 1.00 94.06 89 ALA A CA 1
ATOM 649 C C . ALA A 1 89 ? -11.336 5.607 -0.551 1.00 94.06 89 ALA A C 1
ATOM 651 O O . ALA A 1 89 ? -10.522 5.069 -1.301 1.00 94.06 89 ALA A O 1
ATOM 652 N N . ALA A 1 90 ? -10.976 6.184 0.599 1.00 95.75 90 ALA A N 1
ATOM 653 C CA . ALA A 1 90 ? -9.597 6.224 1.064 1.00 95.75 90 ALA A CA 1
ATOM 654 C C . ALA A 1 90 ? -9.084 4.824 1.442 1.00 95.75 90 ALA A C 1
ATOM 656 O O . ALA A 1 90 ? -8.005 4.418 1.016 1.00 95.75 90 ALA A O 1
ATOM 657 N N . GLU A 1 91 ? -9.883 4.036 2.164 1.00 96.12 91 GLU A N 1
ATOM 658 C CA . GLU A 1 91 ? -9.526 2.650 2.496 1.00 96.12 91 GLU A CA 1
ATOM 659 C C . GLU A 1 91 ? -9.428 1.767 1.245 1.00 96.12 91 GLU A C 1
ATOM 661 O O . GLU A 1 91 ? -8.569 0.888 1.177 1.00 96.12 91 GLU A O 1
ATOM 666 N N . TRP A 1 92 ? -10.244 2.029 0.219 1.00 96.50 92 TRP A N 1
ATOM 667 C CA . TRP A 1 92 ? -10.109 1.374 -1.081 1.00 96.50 92 TRP A CA 1
ATOM 668 C C . TRP A 1 92 ? -8.787 1.690 -1.776 1.00 96.50 92 TRP A C 1
ATOM 670 O O . TRP A 1 92 ? -8.226 0.791 -2.401 1.00 96.50 92 TRP A O 1
ATOM 680 N N . ALA A 1 93 ? -8.271 2.917 -1.664 1.00 97.44 93 ALA A N 1
ATOM 681 C CA . ALA A 1 93 ? -6.959 3.261 -2.212 1.00 97.44 93 ALA A CA 1
ATOM 682 C C . ALA A 1 93 ? -5.849 2.434 -1.546 1.00 97.44 93 ALA A C 1
ATOM 684 O O . ALA A 1 93 ? -5.024 1.843 -2.238 1.00 97.44 93 ALA A O 1
ATOM 685 N N . VAL A 1 94 ? -5.893 2.290 -0.216 1.00 97.75 94 VAL A N 1
ATOM 686 C CA . VAL A 1 94 ? -4.948 1.433 0.516 1.00 97.75 94 VAL A CA 1
ATOM 687 C C . VAL A 1 94 ? -5.110 -0.032 0.112 1.00 97.75 94 VAL A C 1
ATOM 689 O O . VAL A 1 94 ? -4.125 -0.695 -0.184 1.00 97.75 94 VAL A O 1
ATOM 692 N N . LEU A 1 95 ? -6.335 -0.562 0.054 1.00 96.94 95 LEU A N 1
ATOM 693 C CA . LEU A 1 95 ? -6.568 -1.959 -0.330 1.00 96.94 95 LEU A CA 1
ATOM 694 C C . LEU A 1 95 ? -6.065 -2.288 -1.739 1.00 96.94 95 LEU A C 1
ATOM 696 O O . LEU A 1 95 ? -5.622 -3.411 -1.970 1.00 96.94 95 LEU A O 1
ATOM 700 N N . ARG A 1 96 ? -6.166 -1.347 -2.681 1.00 97.00 96 ARG A N 1
ATOM 701 C CA . ARG A 1 96 ? -5.794 -1.553 -4.088 1.00 97.00 96 ARG A CA 1
ATOM 702 C C . ARG A 1 96 ? -4.321 -1.306 -4.382 1.00 97.00 96 ARG A C 1
ATOM 704 O O . ARG A 1 96 ? -3.872 -1.700 -5.452 1.00 97.00 96 ARG A O 1
ATOM 711 N N . ALA A 1 97 ? -3.583 -0.682 -3.469 1.00 98.44 97 ALA A N 1
ATOM 712 C CA . ALA A 1 97 ? -2.154 -0.501 -3.654 1.00 98.44 97 ALA A CA 1
ATOM 713 C C . ALA A 1 97 ? -1.438 -1.868 -3.805 1.00 98.44 97 ALA A C 1
ATOM 715 O O . ALA A 1 97 ? -1.857 -2.864 -3.189 1.00 98.44 97 ALA A O 1
ATOM 716 N N . PRO A 1 98 ? -0.384 -1.935 -4.636 1.00 98.06 98 PRO A N 1
ATOM 717 C CA . PRO A 1 98 ? 0.301 -3.180 -4.970 1.00 98.06 98 PRO A CA 1
ATOM 718 C C . PRO A 1 98 ? 1.319 -3.540 -3.878 1.00 98.06 98 PRO A C 1
ATOM 720 O O . PRO A 1 98 ? 2.526 -3.397 -4.038 1.00 98.06 98 PRO A O 1
ATOM 723 N N . TRP A 1 99 ? 0.846 -3.974 -2.713 1.00 98.12 99 TRP A N 1
ATOM 724 C CA . TRP A 1 99 ? 1.719 -4.308 -1.577 1.00 98.12 99 TRP A CA 1
ATOM 725 C C . TRP A 1 99 ? 2.672 -5.477 -1.853 1.00 98.12 99 TRP A C 1
ATOM 727 O O . TRP A 1 99 ? 3.660 -5.643 -1.145 1.00 98.12 99 TRP A O 1
ATOM 737 N N . GLU A 1 100 ? 2.397 -6.281 -2.877 1.00 96.56 100 GLU A N 1
ATOM 738 C CA . GLU A 1 100 ? 3.201 -7.425 -3.310 1.00 96.56 100 GLU A CA 1
ATOM 739 C C . GLU A 1 100 ? 4.597 -7.003 -3.781 1.00 96.56 100 GLU A C 1
ATOM 741 O O . GLU A 1 100 ? 5.548 -7.771 -3.653 1.00 96.56 100 GLU A O 1
ATOM 746 N N . ILE A 1 101 ? 4.730 -5.765 -4.265 1.00 97.44 101 ILE A N 1
ATOM 747 C CA . ILE A 1 101 ? 6.007 -5.189 -4.693 1.00 97.44 101 ILE A CA 1
ATOM 748 C C . ILE A 1 101 ? 6.682 -4.367 -3.594 1.00 97.44 101 ILE A C 1
ATOM 750 O O . ILE A 1 101 ? 7.613 -3.626 -3.895 1.00 97.44 101 ILE A O 1
ATOM 754 N N . LEU A 1 102 ? 6.237 -4.450 -2.331 1.00 96.62 102 LEU A N 1
ATOM 755 C CA . LEU A 1 102 ? 6.917 -3.767 -1.228 1.00 96.62 102 LEU A CA 1
ATOM 756 C C . LEU A 1 102 ? 8.421 -4.052 -1.279 1.00 96.62 102 LEU A C 1
ATOM 758 O O . LEU A 1 102 ? 8.847 -5.202 -1.413 1.00 96.62 102 LEU A O 1
ATOM 762 N N . GLY A 1 103 ? 9.218 -2.994 -1.165 1.00 94.31 103 GLY A N 1
ATOM 763 C CA . GLY A 1 103 ? 10.660 -3.099 -1.302 1.00 94.31 103 GLY A CA 1
ATOM 764 C C . GLY A 1 103 ? 11.394 -2.014 -0.541 1.00 94.31 103 GLY A C 1
ATOM 765 O O . GLY A 1 103 ? 10.956 -0.867 -0.488 1.00 94.31 103 GLY A O 1
ATOM 766 N N . ASP A 1 104 ? 12.516 -2.395 0.051 1.00 91.56 104 ASP A N 1
ATOM 767 C CA . ASP A 1 104 ? 13.404 -1.494 0.768 1.00 91.56 104 ASP A CA 1
ATOM 768 C C . ASP A 1 104 ? 14.601 -1.097 -0.123 1.00 91.56 104 ASP A C 1
ATOM 770 O O . ASP A 1 104 ? 14.588 -1.206 -1.360 1.00 91.56 104 ASP A O 1
ATOM 774 N N . GLN A 1 105 ? 15.659 -0.573 0.490 1.00 90.50 105 GLN A N 1
ATOM 775 C CA . GLN A 1 105 ? 16.895 -0.222 -0.211 1.00 90.50 105 GLN A CA 1
ATOM 776 C C . GLN A 1 105 ? 17.572 -1.421 -0.903 1.00 90.50 105 GLN A C 1
ATOM 778 O O . GLN A 1 105 ? 18.287 -1.219 -1.885 1.00 90.50 105 GLN A O 1
ATOM 783 N N . HIS A 1 106 ? 17.300 -2.652 -0.467 1.00 91.12 106 HIS A N 1
ATOM 784 C CA . HIS A 1 106 ? 17.850 -3.893 -1.009 1.00 91.12 106 HIS A CA 1
ATOM 785 C C . HIS A 1 106 ? 16.990 -4.524 -2.120 1.00 91.12 106 HIS A C 1
ATOM 787 O O . HIS A 1 106 ? 17.409 -5.521 -2.700 1.00 91.12 106 HIS A O 1
ATOM 793 N N . GLY A 1 107 ? 15.836 -3.939 -2.462 1.00 93.44 107 GLY A N 1
ATOM 794 C CA . GLY A 1 107 ? 14.929 -4.448 -3.500 1.00 93.44 107 GLY A CA 1
ATOM 795 C C . GLY A 1 107 ? 13.623 -4.983 -2.915 1.00 93.44 107 GLY A C 1
ATOM 796 O O . GLY A 1 107 ? 13.203 -4.551 -1.843 1.00 93.44 107 GLY A O 1
ATOM 797 N N . PHE A 1 108 ? 12.945 -5.889 -3.624 1.00 95.69 108 PHE A N 1
ATOM 798 C CA . PHE A 1 108 ? 11.666 -6.443 -3.169 1.00 95.69 108 PHE A CA 1
ATOM 799 C C . PHE A 1 108 ? 11.819 -7.284 -1.903 1.00 95.69 108 PHE A C 1
ATOM 801 O O . PHE A 1 108 ? 12.692 -8.146 -1.821 1.00 95.69 108 PHE A O 1
ATOM 808 N N . LEU A 1 109 ? 10.876 -7.146 -0.968 1.00 93.75 109 LEU A N 1
ATOM 809 C CA . LEU A 1 109 ? 10.765 -8.063 0.170 1.00 93.75 109 LEU A CA 1
ATOM 810 C C . LEU A 1 109 ? 10.465 -9.499 -0.290 1.00 93.75 109 LEU A C 1
ATOM 812 O O . LEU A 1 109 ? 10.854 -10.451 0.379 1.00 93.75 109 LEU A O 1
ATOM 816 N N . ALA A 1 110 ? 9.793 -9.645 -1.436 1.00 93.75 110 ALA A N 1
ATOM 817 C CA . ALA A 1 110 ? 9.482 -10.931 -2.054 1.00 93.75 110 ALA A CA 1
ATOM 818 C C . ALA A 1 110 ? 10.711 -11.668 -2.613 1.00 93.75 110 ALA A C 1
ATOM 820 O O . ALA A 1 110 ? 10.650 -12.883 -2.775 1.00 93.75 110 ALA A O 1
ATOM 821 N N . ALA A 1 111 ? 11.809 -10.960 -2.906 1.00 92.38 111 ALA A N 1
ATOM 822 C CA . ALA A 1 111 ? 13.002 -11.561 -3.506 1.00 92.38 111 ALA A CA 1
ATOM 823 C C . ALA A 1 111 ? 13.798 -12.433 -2.516 1.00 92.38 111 ALA A C 1
ATOM 825 O O . ALA A 1 111 ? 14.583 -13.283 -2.925 1.00 92.38 111 ALA A O 1
ATOM 826 N N . ASP A 1 112 ? 13.596 -12.239 -1.211 1.00 89.69 112 ASP A N 1
ATOM 827 C CA . ASP A 1 112 ? 14.182 -13.077 -0.168 1.00 89.69 112 ASP A CA 1
ATOM 828 C C . ASP A 1 112 ? 13.234 -14.249 0.141 1.00 89.69 112 ASP A C 1
ATOM 830 O O . ASP A 1 112 ? 12.264 -14.122 0.895 1.00 89.69 112 ASP A O 1
ATOM 834 N N . GLU A 1 113 ? 13.521 -15.410 -0.454 1.00 85.75 113 GLU A N 1
ATOM 835 C CA . GLU A 1 113 ? 12.698 -16.625 -0.352 1.00 85.75 113 GLU A CA 1
ATOM 836 C C . GLU A 1 113 ? 12.458 -17.077 1.099 1.00 85.75 113 GLU A C 1
ATOM 838 O O . GLU A 1 113 ? 11.409 -17.649 1.421 1.00 85.75 113 GLU A O 1
ATOM 843 N N . LEU A 1 114 ? 13.391 -16.785 2.015 1.00 86.75 114 LEU A N 1
ATOM 844 C CA . LEU A 1 114 ? 13.244 -17.124 3.431 1.00 86.75 114 LEU A CA 1
ATOM 845 C C . LEU A 1 114 ? 12.163 -16.280 4.115 1.00 86.75 114 LEU A C 1
ATOM 847 O O . LEU A 1 114 ? 11.598 -16.713 5.126 1.00 86.75 114 LEU A O 1
ATOM 851 N N . ARG A 1 115 ? 11.825 -15.103 3.568 1.00 86.31 115 ARG A N 1
ATOM 852 C CA . ARG A 1 115 ? 10.745 -14.260 4.100 1.00 86.31 115 ARG A CA 1
ATOM 853 C C . ARG A 1 115 ? 9.375 -14.850 3.854 1.00 86.31 115 ARG A C 1
ATOM 855 O O . ARG A 1 115 ? 8.481 -14.540 4.639 1.00 86.31 115 ARG A O 1
ATOM 862 N N . ARG A 1 116 ? 9.203 -15.677 2.813 1.00 88.38 116 ARG A N 1
ATOM 863 C CA . ARG A 1 116 ? 7.894 -16.211 2.391 1.00 88.38 116 ARG A CA 1
ATOM 864 C C . ARG A 1 116 ? 6.837 -15.107 2.377 1.00 88.38 116 ARG A C 1
ATOM 866 O O . ARG A 1 116 ? 5.818 -15.203 3.059 1.00 88.38 116 ARG A O 1
ATOM 873 N N . PHE A 1 117 ? 7.179 -14.011 1.706 1.00 93.81 117 PHE A N 1
ATOM 874 C CA . PHE A 1 117 ? 6.373 -12.805 1.726 1.00 93.81 117 PHE A CA 1
ATOM 875 C C . PHE A 1 117 ? 5.030 -13.047 1.036 1.00 93.81 117 PHE A C 1
ATOM 877 O O . PHE A 1 117 ? 4.987 -13.448 -0.123 1.00 93.81 117 PHE A O 1
ATOM 884 N N . GLU A 1 118 ? 3.941 -12.793 1.755 1.00 94.31 118 GLU A N 1
ATOM 885 C CA . GLU A 1 118 ? 2.576 -12.920 1.247 1.00 94.31 118 GLU A CA 1
ATOM 886 C C . GLU A 1 118 ? 1.766 -11.687 1.640 1.00 94.31 118 GLU A C 1
ATOM 888 O O . GLU A 1 118 ? 1.897 -11.179 2.754 1.00 94.31 118 GLU A O 1
ATOM 893 N N . VAL A 1 119 ? 0.888 -11.227 0.750 1.00 96.75 119 VAL A N 1
ATOM 894 C CA . VAL A 1 119 ? -0.055 -10.142 1.032 1.00 96.75 119 VAL A CA 1
ATOM 895 C C . VAL A 1 119 ? -1.457 -10.708 1.185 1.00 96.75 119 VAL A C 1
ATOM 897 O O . VAL A 1 119 ? -1.958 -11.414 0.315 1.00 96.75 119 VAL A O 1
ATOM 900 N N . VAL A 1 120 ? -2.139 -10.333 2.267 1.00 96.44 120 VAL A N 1
ATOM 901 C CA . VAL A 1 120 ? -3.530 -10.726 2.513 1.00 96.44 120 VAL A CA 1
ATOM 902 C C . VAL A 1 120 ? -4.395 -9.491 2.713 1.00 96.44 120 VAL A C 1
ATOM 904 O O . VAL A 1 120 ? -4.112 -8.645 3.556 1.00 96.44 120 VAL A O 1
ATOM 907 N N . ARG A 1 121 ? -5.511 -9.408 1.988 1.00 96.12 121 ARG A N 1
ATOM 908 C CA . ARG A 1 121 ? -6.515 -8.345 2.148 1.00 96.12 121 ARG A CA 1
ATOM 909 C C . ARG A 1 121 ? -7.712 -8.897 2.917 1.00 96.12 121 ARG A C 1
ATOM 911 O O . ARG A 1 121 ? -8.270 -9.921 2.528 1.00 96.12 121 ARG A O 1
ATOM 918 N N . ARG A 1 122 ? -8.109 -8.252 4.019 1.00 94.00 122 ARG A N 1
ATOM 919 C CA . ARG A 1 122 ? -9.254 -8.688 4.840 1.00 94.00 122 ARG A CA 1
ATOM 920 C C . ARG A 1 122 ? -10.277 -7.577 5.018 1.00 94.00 122 ARG A C 1
ATOM 922 O O . ARG A 1 122 ? -9.988 -6.540 5.613 1.00 94.00 122 ARG A O 1
ATOM 929 N N . LEU A 1 123 ? -11.491 -7.857 4.563 1.00 92.25 123 LEU A N 1
ATOM 930 C CA . LEU A 1 123 ? -12.675 -7.037 4.795 1.00 92.25 123 LEU A CA 1
ATOM 931 C C . LEU A 1 123 ? -13.465 -7.585 5.987 1.00 92.25 123 LEU A C 1
ATOM 933 O O . LEU A 1 123 ? -13.417 -8.780 6.280 1.00 92.25 123 LEU A O 1
ATOM 937 N N . GLY A 1 124 ? -14.227 -6.722 6.653 1.00 82.81 124 GLY A N 1
ATOM 938 C CA . GLY A 1 124 ? -15.174 -7.147 7.689 1.00 82.81 124 GLY A CA 1
ATOM 939 C C . GLY A 1 124 ? -14.594 -7.299 9.093 1.00 82.81 124 GLY A C 1
ATOM 940 O O . GLY A 1 124 ? -15.241 -7.877 9.968 1.00 82.81 124 GLY A O 1
ATOM 941 N N . HIS A 1 125 ? -13.410 -6.746 9.359 1.00 67.00 125 HIS A N 1
ATOM 942 C CA . HIS A 1 125 ? -12.936 -6.606 10.732 1.00 67.00 125 HIS A CA 1
ATOM 943 C C . HIS A 1 125 ? -13.841 -5.601 11.468 1.00 67.00 125 HIS A C 1
ATOM 945 O O . HIS A 1 125 ? -14.056 -4.482 11.004 1.00 67.00 125 HIS A O 1
ATOM 951 N N . ARG A 1 126 ? -14.401 -5.994 12.624 1.00 55.75 126 ARG A N 1
ATOM 952 C CA . ARG A 1 126 ? -15.070 -5.047 13.529 1.00 55.75 126 ARG A CA 1
ATOM 953 C C . ARG A 1 126 ? -14.013 -4.083 14.037 1.00 55.75 126 ARG A C 1
ATOM 955 O O . ARG A 1 126 ? -13.285 -4.421 14.971 1.00 55.75 126 ARG A O 1
ATOM 962 N N . THR A 1 127 ? -13.927 -2.901 13.445 1.00 55.88 127 THR A N 1
ATOM 963 C CA . THR A 1 127 ? -13.199 -1.804 14.059 1.00 55.88 127 THR A CA 1
ATOM 964 C C . THR A 1 127 ? -13.915 -1.478 15.358 1.00 55.88 127 THR A C 1
ATOM 966 O O . THR A 1 127 ? -15.016 -0.923 15.363 1.00 55.88 127 THR A O 1
ATOM 969 N N . THR A 1 128 ? -13.370 -1.929 16.484 1.00 47.28 128 THR A N 1
ATOM 970 C CA . THR A 1 128 ? -13.974 -1.663 17.783 1.00 47.28 128 THR A CA 1
ATOM 971 C C . THR A 1 128 ? -13.855 -0.167 18.040 1.00 47.28 128 THR A C 1
ATOM 973 O O . THR A 1 128 ? -12.817 0.313 18.484 1.00 47.28 128 THR A O 1
ATOM 976 N N . ARG A 1 129 ? -14.925 0.575 17.744 1.00 51.97 129 ARG A N 1
ATOM 977 C CA . ARG A 1 129 ? -15.102 1.969 18.143 1.00 51.97 129 ARG A CA 1
ATOM 978 C C . ARG A 1 129 ? -14.973 2.023 19.665 1.00 51.97 129 ARG A C 1
ATOM 980 O O . ARG A 1 129 ? -15.908 1.649 20.371 1.00 51.97 129 ARG A O 1
ATOM 987 N N . ARG A 1 130 ? -13.815 2.435 20.191 1.00 45.56 130 ARG A N 1
ATOM 988 C CA . ARG A 1 130 ? -13.726 2.847 21.596 1.00 45.56 130 ARG A CA 1
ATOM 989 C C . ARG A 1 130 ? -14.440 4.184 21.687 1.00 45.56 130 ARG A C 1
ATOM 991 O O . ARG A 1 130 ? -13.886 5.224 21.366 1.00 45.56 130 ARG A O 1
ATOM 998 N N . HIS A 1 131 ? -15.708 4.123 22.056 1.00 39.72 131 HIS A N 1
ATOM 999 C CA . HIS A 1 131 ? -16.436 5.290 22.510 1.00 39.72 131 HIS A CA 1
ATOM 1000 C C . HIS A 1 131 ? -15.836 5.763 23.825 1.00 39.72 131 HIS A C 1
ATOM 1002 O O . HIS A 1 131 ? -15.889 5.046 24.822 1.00 39.72 131 HIS A O 1
ATOM 1008 N N . SER A 1 132 ? -15.270 6.962 23.821 1.00 46.00 132 SER A N 1
ATOM 1009 C CA . SER A 1 132 ? -15.023 7.725 25.036 1.00 46.00 132 SER A CA 1
ATOM 1010 C C . SER A 1 132 ? -16.387 8.099 25.612 1.00 46.00 132 SER A C 1
ATOM 1012 O O . SER A 1 132 ? -17.040 9.021 25.127 1.00 46.00 132 SER A O 1
ATOM 1014 N N . THR A 1 133 ? -16.869 7.355 26.604 1.00 43.78 133 THR A N 1
ATOM 1015 C CA . THR A 1 133 ? -18.038 7.779 27.373 1.00 43.78 133 THR A CA 1
ATOM 1016 C C . THR A 1 133 ? -17.600 8.955 28.241 1.00 43.78 133 THR A C 1
ATOM 1018 O O . THR A 1 133 ? -16.967 8.768 29.277 1.00 43.78 133 THR A O 1
ATOM 1021 N N . THR A 1 134 ? -17.884 10.178 27.797 1.00 50.53 134 THR A N 1
ATOM 1022 C CA . THR A 1 134 ? -17.829 11.355 28.665 1.00 50.53 134 THR A CA 1
ATOM 1023 C C . THR A 1 134 ? -18.954 11.221 29.683 1.00 50.53 134 THR A C 1
ATOM 1025 O O . THR A 1 134 ? -20.116 11.473 29.372 1.00 50.53 134 THR A O 1
ATOM 1028 N N . SER A 1 135 ? -18.616 10.787 30.894 1.00 46.62 135 SER A N 1
ATOM 1029 C CA . SER A 1 135 ? -19.504 10.904 32.046 1.00 46.62 135 SER A CA 1
ATOM 1030 C C . SER A 1 135 ? -19.517 12.364 32.490 1.00 46.62 135 SER A C 1
ATOM 1032 O O . SER A 1 135 ? -18.551 12.845 33.078 1.00 46.62 135 SER A O 1
ATOM 1034 N N . ALA A 1 136 ? -20.598 13.076 32.179 1.00 48.97 136 ALA A N 1
ATOM 1035 C CA . ALA A 1 136 ? -20.948 14.309 32.866 1.00 48.97 136 ALA A CA 1
ATOM 1036 C C . ALA A 1 136 ? -21.645 13.928 34.180 1.00 48.97 136 ALA A C 1
ATOM 1038 O O . ALA A 1 136 ? -22.720 13.327 34.158 1.00 48.97 136 ALA A O 1
ATOM 1039 N N . SER A 1 137 ? -21.013 14.246 35.305 1.00 57.75 137 SER A N 1
ATOM 1040 C CA . SER A 1 137 ? -21.647 14.241 36.623 1.00 57.75 137 SER A CA 1
ATOM 1041 C C . SER A 1 137 ? -22.120 15.663 36.906 1.00 57.75 137 SER A C 1
ATOM 1043 O O . SER A 1 137 ? -21.318 16.595 36.802 1.00 57.75 137 SER A O 1
ATOM 1045 N N . GLY A 1 138 ? -23.418 15.808 37.177 1.00 51.28 138 GLY A N 1
ATOM 1046 C CA . GLY A 1 138 ? -24.011 17.027 37.730 1.00 51.28 138 GLY A CA 1
ATOM 1047 C C . GLY A 1 138 ? -23.803 17.157 39.231 1.00 51.28 138 GLY A C 1
ATOM 1048 O O . GLY A 1 138 ? -23.121 16.285 39.817 1.00 51.28 138 GLY A O 1
#